Protein AF-A0A5B8LSQ2-F1 (afdb_monomer_lite)

Radius of gyration: 17.78 Å; chains: 1; bounding box: 37×31×62 Å

Organism: NCBI:txid400770

InterPro domains:
  IPR008201 Ribonuclease HepT-like [PF01934] (25-104)

Structure (mmCIF, N/CA/C/O backbone):
data_AF-A0A5B8LSQ2-F1
#
_entry.id   AF-A0A5B8LSQ2-F1
#
loop_
_atom_site.group_PDB
_atom_site.id
_atom_site.type_symbol
_atom_site.label_atom_id
_atom_site.label_alt_id
_atom_site.label_comp_id
_atom_site.label_asym_id
_atom_site.label_entity_id
_atom_site.label_seq_id
_atom_site.pdbx_PDB_ins_code
_atom_site.Cartn_x
_atom_site.Cartn_y
_atom_site.Cartn_z
_atom_site.occupancy
_atom_site.B_iso_or_equiv
_atom_site.auth_seq_id
_atom_site.auth_comp_id
_atom_site.auth_asym_id
_atom_site.auth_atom_id
_atom_site.pdbx_PDB_model_num
ATOM 1 N N . MET A 1 1 ? -6.353 11.598 -43.565 1.00 49.50 1 MET A N 1
ATOM 2 C CA . MET A 1 1 ? -5.046 12.262 -43.766 1.00 49.50 1 MET A CA 1
ATOM 3 C C . MET A 1 1 ? -5.371 13.742 -43.888 1.00 49.50 1 MET A C 1
ATOM 5 O O . MET A 1 1 ? -6.082 14.079 -44.815 1.00 49.50 1 MET A O 1
ATOM 9 N N . THR A 1 2 ? -5.119 14.621 -42.922 1.00 45.25 2 THR A N 1
ATOM 10 C CA . THR A 1 2 ? -3.911 14.825 -42.105 1.00 45.25 2 THR A CA 1
ATOM 11 C C . THR A 1 2 ? -4.295 15.637 -40.852 1.00 45.25 2 THR A C 1
ATOM 13 O O . THR A 1 2 ? -5.295 16.343 -40.883 1.00 45.25 2 THR A O 1
ATOM 16 N N . ALA A 1 3 ? -3.467 15.557 -39.803 1.00 39.50 3 ALA A N 1
ATOM 17 C CA . ALA A 1 3 ? -3.438 16.410 -38.604 1.00 39.50 3 ALA A CA 1
ATOM 18 C C . ALA A 1 3 ? -4.513 16.189 -37.516 1.00 39.50 3 ALA A C 1
ATOM 20 O O . ALA A 1 3 ? -5.573 16.799 -37.516 1.00 39.50 3 ALA A O 1
ATOM 21 N N . CYS A 1 4 ? -4.152 15.399 -36.501 1.00 30.59 4 CYS A N 1
ATOM 22 C CA . CYS A 1 4 ? -4.473 15.737 -35.110 1.00 30.59 4 CYS A CA 1
ATOM 23 C C . CYS A 1 4 ? -3.365 15.195 -34.186 1.00 30.59 4 CYS A C 1
ATOM 25 O O . CYS A 1 4 ? -3.573 14.353 -33.317 1.00 30.59 4 CYS A O 1
ATOM 27 N N . SER A 1 5 ? -2.130 15.632 -34.443 1.00 49.00 5 SER A N 1
ATOM 28 C CA . SER A 1 5 ? -1.171 15.870 -33.368 1.00 49.00 5 SER A CA 1
ATOM 29 C C . SER A 1 5 ? -1.559 17.206 -32.727 1.00 49.00 5 SER A C 1
ATOM 31 O O . SER A 1 5 ? -1.977 18.113 -33.439 1.00 49.00 5 SER A O 1
ATOM 33 N N . ILE A 1 6 ? -1.392 17.335 -31.406 1.00 44.53 6 ILE A N 1
ATOM 34 C CA . ILE A 1 6 ? -1.682 18.544 -30.604 1.00 44.53 6 ILE A CA 1
ATOM 35 C C . ILE A 1 6 ? -3.147 18.648 -30.139 1.00 44.53 6 ILE A C 1
ATOM 37 O O . ILE A 1 6 ? -3.909 19.498 -30.571 1.00 44.53 6 ILE A O 1
ATOM 41 N N . SER A 1 7 ? -3.526 17.800 -29.183 1.00 39.94 7 SER A N 1
ATOM 42 C CA . SER A 1 7 ? -4.167 18.256 -27.938 1.00 39.94 7 SER A CA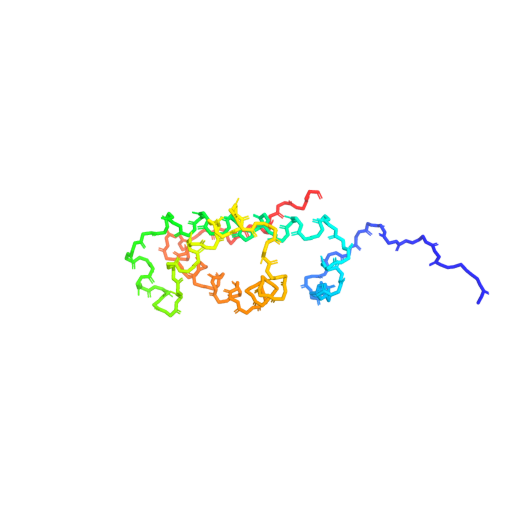 1
ATOM 43 C C . SER A 1 7 ? -4.279 17.072 -26.979 1.00 39.94 7 SER A C 1
ATOM 45 O O . SER A 1 7 ? -5.298 16.399 -26.871 1.00 39.94 7 SER A O 1
ATOM 47 N N . ARG A 1 8 ? -3.163 16.763 -26.317 1.00 42.09 8 ARG A N 1
ATOM 48 C CA . ARG A 1 8 ? -3.118 15.859 -25.158 1.00 42.09 8 ARG A CA 1
ATOM 49 C C . ARG A 1 8 ? -2.640 16.637 -23.932 1.00 42.09 8 ARG A C 1
ATOM 51 O O . ARG A 1 8 ? -1.826 16.171 -23.145 1.00 42.09 8 ARG A O 1
ATOM 58 N N . ARG A 1 9 ? -3.081 17.892 -23.840 1.00 53.38 9 ARG A N 1
ATOM 59 C CA . ARG A 1 9 ? -2.746 18.810 -22.761 1.00 53.38 9 ARG A CA 1
ATOM 60 C C . ARG A 1 9 ? -4.026 19.513 -22.353 1.00 53.38 9 ARG A C 1
ATOM 62 O O . ARG A 1 9 ? -4.627 20.190 -23.175 1.00 53.38 9 ARG A O 1
ATOM 69 N N . ILE A 1 10 ? -4.328 19.391 -21.064 1.00 44.75 10 ILE A N 1
ATOM 70 C CA . ILE A 1 10 ? -5.310 20.173 -20.312 1.00 44.75 10 ILE A CA 1
ATOM 71 C C . ILE A 1 10 ? -6.731 19.579 -20.388 1.00 44.75 10 ILE A C 1
ATOM 73 O O . ILE A 1 10 ? -7.330 19.467 -21.450 1.00 44.75 10 ILE A O 1
ATOM 77 N N . SER A 1 11 ? -7.248 19.214 -19.209 1.00 46.34 11 SER A N 1
ATOM 78 C CA . SER A 1 11 ? -8.645 18.837 -18.924 1.00 46.34 11 SER A CA 1
ATOM 79 C C . SER A 1 11 ? -9.091 17.436 -19.353 1.00 46.34 11 SER A C 1
ATOM 81 O O . SER A 1 11 ? -9.762 17.257 -20.362 1.00 46.34 11 SER A O 1
ATOM 83 N N . GLY A 1 12 ? -8.800 16.426 -18.532 1.00 35.22 12 GLY A N 1
ATOM 84 C CA . GLY A 1 12 ? -9.348 15.089 -18.771 1.00 35.22 12 GLY A CA 1
ATOM 85 C C . GLY A 1 12 ? -9.050 14.068 -17.685 1.00 35.22 12 GLY A C 1
ATOM 86 O O . GLY A 1 12 ? -8.740 12.928 -17.996 1.00 35.22 12 GLY A O 1
ATOM 87 N N . TRP A 1 13 ? -9.098 14.459 -16.410 1.00 39.75 13 TRP A N 1
ATOM 88 C CA . TRP A 1 13 ? -8.987 13.489 -15.319 1.00 39.75 13 TRP A CA 1
ATOM 89 C C . TRP A 1 13 ? -10.365 12.877 -15.057 1.00 39.75 13 TRP A C 1
ATOM 91 O O . TRP A 1 13 ? -11.077 13.290 -14.146 1.00 39.75 13 TRP A O 1
ATOM 101 N N . CYS A 1 14 ? -10.748 11.922 -15.900 1.00 36.47 14 CYS A N 1
ATOM 102 C CA . CYS A 1 14 ? -11.835 10.997 -15.617 1.00 36.47 14 CYS A CA 1
ATOM 103 C C . CYS A 1 14 ? -11.249 9.826 -14.815 1.00 36.47 14 CYS A C 1
ATOM 105 O O . CYS A 1 14 ? -10.391 9.104 -15.321 1.00 36.47 14 CYS A O 1
ATOM 107 N N . GLY A 1 15 ? -11.689 9.657 -13.565 1.00 42.59 15 GLY A N 1
ATOM 108 C CA . GLY A 1 15 ? -11.194 8.623 -12.647 1.00 42.59 15 GLY A CA 1
ATOM 109 C C . GLY A 1 15 ? -11.431 7.175 -13.099 1.00 42.59 15 GLY A C 1
ATOM 110 O O . GLY A 1 15 ? -10.926 6.267 -12.458 1.00 42.59 15 GLY A O 1
ATOM 111 N N . SER A 1 16 ? -12.148 6.944 -14.205 1.00 44.91 16 SER A N 1
ATOM 112 C CA . SER A 1 16 ? -12.370 5.612 -14.789 1.00 44.91 16 SER A CA 1
ATOM 113 C C . SER A 1 16 ? -11.430 5.269 -15.952 1.00 44.91 16 SER A C 1
ATOM 115 O O . SER A 1 16 ? -11.565 4.201 -16.539 1.00 44.91 16 SER A O 1
ATOM 117 N N . CYS A 1 17 ? -10.527 6.178 -16.337 1.00 37.12 17 CYS A N 1
ATOM 118 C CA . CYS A 1 17 ? -9.717 6.058 -17.554 1.00 37.12 17 CYS A CA 1
ATOM 119 C C . CYS A 1 17 ? -8.209 6.122 -17.299 1.00 37.12 17 CYS A C 1
ATOM 121 O O . CYS A 1 17 ? -7.467 6.405 -18.235 1.00 37.12 17 CYS A O 1
ATOM 123 N N . LEU A 1 18 ? -7.731 5.877 -16.077 1.00 43.06 18 LEU A N 1
ATOM 124 C CA . LEU A 1 18 ? -6.342 5.459 -15.912 1.00 43.06 18 LEU A CA 1
ATOM 125 C C . LEU A 1 18 ? -6.286 4.005 -16.392 1.00 43.06 18 LEU A C 1
ATOM 127 O O . LEU A 1 18 ? -6.741 3.130 -15.653 1.00 43.06 18 LEU A O 1
ATOM 131 N N . PRO A 1 19 ? -5.793 3.700 -17.614 1.00 46.84 19 PRO A N 1
ATOM 132 C CA . PRO A 1 19 ? -5.279 2.365 -17.814 1.00 46.84 19 PRO A CA 1
ATOM 133 C C . PRO A 1 19 ? -4.221 2.210 -16.730 1.00 46.84 19 PRO A C 1
ATOM 135 O O . PRO A 1 19 ? -3.305 3.027 -16.629 1.00 46.84 19 PRO A O 1
ATOM 138 N N . VAL A 1 20 ? -4.396 1.211 -15.872 1.00 54.12 20 VAL A N 1
ATOM 139 C CA . VAL A 1 20 ? -3.291 0.698 -15.074 1.00 54.12 20 VAL A CA 1
ATOM 140 C C . VAL A 1 20 ? -2.183 0.480 -16.101 1.00 54.12 20 VAL A C 1
ATOM 142 O O . VAL A 1 20 ? -2.385 -0.316 -17.023 1.00 54.12 20 VAL A O 1
ATOM 145 N N . ALA A 1 21 ? -1.132 1.308 -16.069 1.00 58.84 21 ALA A N 1
ATOM 146 C CA . ALA A 1 21 ? -0.112 1.294 -17.113 1.00 58.84 21 ALA A CA 1
ATOM 147 C C . ALA A 1 21 ? 0.329 -0.164 -17.284 1.00 58.84 21 ALA A C 1
ATOM 149 O O . ALA A 1 21 ? 0.559 -0.828 -16.273 1.00 58.84 21 ALA A O 1
ATOM 150 N N . PRO A 1 22 ? 0.339 -0.737 -18.499 1.00 65.25 22 PRO A N 1
ATOM 151 C CA . PRO A 1 22 ? 0.743 -2.127 -18.646 1.00 65.25 22 PRO A CA 1
ATOM 152 C C . PRO A 1 22 ? 2.140 -2.277 -18.040 1.00 65.25 22 PRO A C 1
ATOM 154 O O . PRO A 1 22 ? 2.958 -1.371 -18.169 1.00 65.25 22 PRO A O 1
ATOM 157 N N . ILE A 1 23 ? 2.430 -3.408 -17.395 1.00 68.94 23 ILE A N 1
ATOM 158 C CA . ILE A 1 23 ? 3.731 -3.650 -16.743 1.00 68.94 23 ILE A CA 1
ATOM 159 C C . ILE A 1 23 ? 4.929 -3.301 -17.650 1.00 68.94 23 ILE A C 1
ATOM 161 O O . ILE A 1 23 ? 5.943 -2.804 -17.172 1.00 68.94 23 ILE A O 1
ATOM 165 N N . ALA A 1 24 ? 4.764 -3.462 -18.968 1.00 61.75 24 ALA A N 1
ATOM 166 C CA . ALA A 1 24 ? 5.731 -3.081 -19.993 1.00 61.75 24 ALA A CA 1
ATOM 167 C C . ALA A 1 24 ? 6.099 -1.581 -19.999 1.00 61.75 24 ALA A C 1
ATOM 169 O O . ALA A 1 24 ? 7.229 -1.237 -20.310 1.00 61.75 24 ALA A O 1
ATOM 170 N N . GLU A 1 25 ? 5.186 -0.670 -19.662 1.00 62.62 25 GLU A N 1
ATOM 171 C CA . GLU A 1 25 ? 5.485 0.768 -19.572 1.00 62.62 25 GLU A CA 1
ATOM 172 C C . GLU A 1 25 ? 6.297 1.090 -18.306 1.00 62.62 25 GLU A C 1
ATOM 174 O O . GLU A 1 25 ? 7.229 1.890 -18.355 1.00 62.62 25 GLU A O 1
ATOM 179 N N . VAL A 1 26 ? 6.022 0.389 -17.200 1.00 65.31 26 VAL A N 1
ATOM 180 C CA . VAL A 1 26 ? 6.804 0.487 -15.953 1.00 65.31 26 VAL A CA 1
ATOM 181 C C . VAL A 1 26 ? 8.212 -0.094 -16.128 1.00 65.31 26 VAL A C 1
ATOM 183 O O . VAL A 1 26 ? 9.165 0.382 -15.519 1.00 65.31 26 VAL A O 1
ATOM 186 N N . GLU A 1 27 ? 8.355 -1.122 -16.962 1.00 69.19 27 GLU A N 1
ATOM 187 C CA . GLU A 1 27 ? 9.637 -1.769 -17.249 1.00 69.19 27 GLU A CA 1
ATOM 188 C C . GLU A 1 27 ? 10.568 -0.886 -18.088 1.00 69.19 27 GLU A C 1
ATOM 190 O O . GLU A 1 27 ? 11.782 -0.889 -17.882 1.00 69.19 27 GLU A O 1
ATOM 195 N N . VAL A 1 28 ? 10.002 -0.117 -19.021 1.00 70.25 28 VAL A N 1
ATOM 196 C CA . VAL A 1 28 ? 10.769 0.659 -20.004 1.00 70.25 28 VAL A CA 1
ATOM 197 C C . VAL A 1 28 ? 11.055 2.086 -19.521 1.00 70.25 28 VAL A C 1
ATOM 199 O O . VAL A 1 28 ? 12.074 2.658 -19.913 1.00 70.25 28 VAL A O 1
ATOM 202 N N . ASP A 1 29 ? 10.208 2.662 -18.658 1.00 81.94 29 ASP A N 1
ATOM 203 C CA . ASP A 1 29 ? 10.402 4.013 -18.124 1.00 81.94 29 ASP A CA 1
ATOM 204 C C . ASP A 1 29 ? 10.978 4.000 -16.687 1.00 81.94 29 ASP A C 1
ATOM 206 O O . ASP A 1 29 ? 10.268 3.685 -15.721 1.00 81.94 29 ASP A O 1
ATOM 210 N N . PRO A 1 30 ? 12.252 4.405 -16.494 1.00 82.00 30 PRO A N 1
ATOM 211 C CA . PRO A 1 30 ? 12.882 4.430 -15.176 1.00 82.00 30 PRO A CA 1
ATOM 212 C C . PRO A 1 30 ? 12.217 5.412 -14.198 1.00 82.00 30 PRO A C 1
ATOM 214 O O . PRO A 1 30 ? 12.322 5.220 -12.987 1.00 82.00 30 PRO A O 1
ATOM 217 N N . ILE A 1 31 ? 11.524 6.447 -14.687 1.00 84.94 31 ILE A N 1
ATOM 218 C CA . ILE A 1 31 ? 10.797 7.403 -13.843 1.00 84.94 31 ILE A CA 1
ATOM 219 C C . ILE A 1 31 ? 9.543 6.741 -13.273 1.00 84.94 31 ILE A C 1
ATOM 221 O O . ILE A 1 31 ? 9.274 6.876 -12.079 1.00 84.94 31 ILE A O 1
ATOM 225 N N . ILE A 1 32 ? 8.798 5.999 -14.098 1.00 84.62 32 ILE A N 1
ATOM 226 C CA . ILE A 1 32 ? 7.583 5.298 -13.659 1.00 84.62 32 ILE A CA 1
ATOM 227 C C . ILE A 1 32 ? 7.945 4.218 -12.638 1.00 84.62 32 ILE A C 1
ATOM 229 O O . ILE A 1 32 ? 7.302 4.124 -11.589 1.00 84.62 32 ILE A O 1
ATOM 233 N N . ARG A 1 33 ? 9.021 3.462 -12.885 1.00 85.00 33 ARG A N 1
ATOM 234 C CA . ARG A 1 33 ? 9.539 2.491 -11.916 1.00 85.00 33 ARG A CA 1
ATOM 235 C C . ARG A 1 33 ? 9.931 3.147 -10.592 1.00 85.00 33 ARG A C 1
ATOM 237 O O . ARG A 1 33 ? 9.475 2.702 -9.542 1.00 85.00 33 ARG A O 1
ATOM 244 N N . ALA A 1 34 ? 10.732 4.212 -10.629 1.00 85.56 34 ALA A N 1
ATOM 245 C CA . ALA A 1 34 ? 11.160 4.910 -9.417 1.00 85.56 34 ALA A CA 1
ATOM 246 C C . ALA A 1 34 ? 9.971 5.495 -8.634 1.00 85.56 34 ALA A C 1
ATOM 248 O O . ALA A 1 34 ? 9.963 5.461 -7.404 1.00 85.56 34 ALA A O 1
ATOM 249 N N . ALA A 1 35 ? 8.946 5.999 -9.328 1.00 88.25 35 ALA A N 1
ATOM 250 C CA . ALA A 1 35 ? 7.721 6.485 -8.701 1.00 88.25 35 ALA A CA 1
ATOM 251 C C . ALA A 1 35 ? 6.938 5.356 -8.009 1.00 88.25 35 ALA A C 1
ATOM 253 O O . ALA A 1 35 ? 6.500 5.537 -6.872 1.00 88.25 35 ALA A O 1
ATOM 254 N N . LEU A 1 36 ? 6.805 4.191 -8.655 1.00 87.75 36 LEU A N 1
ATOM 255 C CA . LEU A 1 36 ? 6.162 3.010 -8.073 1.00 87.75 36 LEU A CA 1
ATOM 256 C C . LEU A 1 36 ? 6.904 2.526 -6.820 1.00 87.75 36 LEU A C 1
ATOM 258 O O . LEU A 1 36 ? 6.291 2.347 -5.768 1.00 87.75 36 LEU A O 1
ATOM 262 N N . GLU A 1 37 ? 8.223 2.350 -6.915 1.00 88.62 37 GLU A N 1
ATOM 263 C CA . GLU A 1 37 ? 9.063 1.929 -5.788 1.00 88.62 37 GLU A CA 1
ATOM 264 C C . GLU A 1 37 ? 8.956 2.926 -4.626 1.00 88.62 37 GLU A C 1
ATOM 266 O O . GLU A 1 37 ? 8.734 2.532 -3.480 1.00 88.62 37 GLU A O 1
ATOM 271 N N . ARG A 1 38 ? 9.015 4.233 -4.915 1.00 90.00 38 ARG A N 1
ATOM 272 C CA . ARG A 1 38 ? 8.882 5.269 -3.887 1.00 90.00 38 ARG A CA 1
ATOM 273 C C . ARG A 1 38 ? 7.507 5.262 -3.225 1.00 90.00 38 ARG A C 1
ATOM 275 O O . ARG A 1 38 ? 7.415 5.454 -2.014 1.00 90.00 38 ARG A O 1
ATOM 282 N N . TYR A 1 39 ? 6.447 5.052 -4.000 1.00 90.75 39 TYR A N 1
ATOM 283 C CA . TYR A 1 39 ? 5.091 4.968 -3.472 1.00 90.75 39 TYR A CA 1
ATOM 284 C C . TYR A 1 39 ? 4.939 3.782 -2.509 1.00 90.75 39 TYR A C 1
ATOM 286 O O . TYR A 1 39 ? 4.470 3.959 -1.385 1.00 90.75 39 TYR A O 1
ATOM 294 N N . LEU A 1 40 ? 5.411 2.597 -2.906 1.00 91.12 40 LEU A N 1
ATOM 295 C CA . LEU A 1 40 ? 5.377 1.401 -2.061 1.00 91.12 40 LEU A CA 1
ATOM 296 C C . LEU A 1 40 ? 6.216 1.564 -0.782 1.00 91.12 40 LEU A C 1
ATOM 298 O O . LEU A 1 40 ? 5.806 1.104 0.283 1.00 91.12 40 LEU A O 1
ATOM 302 N N . GLU A 1 41 ? 7.354 2.263 -0.850 1.00 91.38 41 GLU A N 1
ATOM 303 C CA . GLU A 1 41 ? 8.160 2.579 0.336 1.00 91.38 41 GLU A CA 1
ATOM 304 C C . GLU A 1 41 ? 7.396 3.475 1.326 1.00 91.38 41 GLU A C 1
ATOM 306 O O . GLU A 1 41 ? 7.419 3.221 2.529 1.00 91.38 41 GLU A O 1
ATOM 311 N N . ILE A 1 42 ? 6.686 4.496 0.833 1.00 91.38 42 ILE A N 1
ATOM 312 C CA . ILE A 1 42 ? 5.884 5.394 1.677 1.00 91.38 42 ILE A CA 1
ATOM 313 C C . ILE A 1 42 ? 4.759 4.624 2.375 1.00 91.38 42 ILE A C 1
ATOM 315 O O . ILE A 1 42 ? 4.567 4.795 3.578 1.00 91.38 42 ILE A O 1
ATOM 319 N N . VAL A 1 43 ? 4.042 3.762 1.646 1.00 91.50 43 VAL A N 1
ATOM 320 C CA . VAL A 1 43 ? 2.972 2.923 2.215 1.00 91.50 43 VAL A CA 1
ATOM 321 C C . VAL A 1 43 ? 3.528 1.990 3.294 1.00 91.50 43 VAL A C 1
ATOM 323 O O . VAL A 1 43 ? 2.950 1.881 4.374 1.00 91.50 43 VAL A O 1
ATOM 326 N N . SER A 1 44 ? 4.679 1.367 3.029 1.00 92.69 44 SER A N 1
ATOM 327 C CA . SER A 1 44 ? 5.365 0.486 3.977 1.00 92.69 44 SER A CA 1
ATOM 328 C C . SER A 1 44 ? 5.792 1.202 5.262 1.00 92.69 44 SER A C 1
ATOM 330 O O . SER A 1 44 ? 5.642 0.667 6.359 1.00 92.69 44 SER A O 1
ATOM 332 N N . GLU A 1 45 ? 6.309 2.426 5.155 1.00 93.62 45 GLU A N 1
ATOM 333 C CA . GLU A 1 45 ? 6.688 3.207 6.333 1.00 93.62 45 GLU A CA 1
ATOM 334 C C . GLU A 1 45 ? 5.447 3.656 7.116 1.00 93.62 45 GLU A C 1
ATOM 336 O O . GLU A 1 45 ? 5.405 3.526 8.337 1.00 93.62 45 GLU A O 1
ATOM 341 N N . ALA A 1 46 ? 4.401 4.113 6.420 1.00 92.44 46 ALA A N 1
ATOM 342 C CA . ALA A 1 46 ? 3.147 4.527 7.043 1.00 92.44 46 ALA A CA 1
ATOM 343 C C . ALA A 1 46 ? 2.484 3.386 7.832 1.00 92.44 46 ALA A C 1
ATOM 345 O O . ALA A 1 46 ? 1.976 3.614 8.932 1.00 92.44 46 ALA A O 1
ATOM 346 N N . SER A 1 47 ? 2.540 2.147 7.327 1.00 92.62 47 SER A N 1
ATOM 347 C CA . SER A 1 47 ? 1.916 0.999 7.994 1.00 92.62 47 SER A CA 1
ATOM 348 C C . SER A 1 47 ? 2.520 0.689 9.368 1.00 92.62 47 SER A C 1
ATOM 350 O O . SER A 1 47 ? 1.847 0.097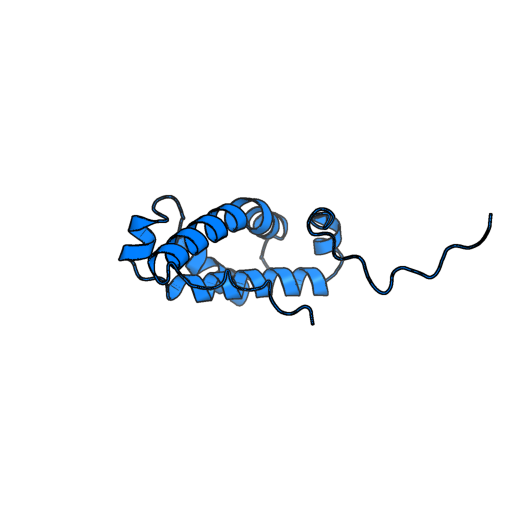 10.207 1.00 92.62 47 SER A O 1
ATOM 352 N N . ARG A 1 48 ? 3.768 1.099 9.636 1.00 91.81 48 ARG A N 1
ATOM 353 C CA . ARG A 1 48 ? 4.436 0.891 10.936 1.00 91.81 48 ARG A CA 1
ATOM 354 C C . ARG A 1 48 ? 3.841 1.722 12.065 1.00 91.81 48 ARG A C 1
ATOM 356 O O . ARG A 1 48 ? 4.026 1.379 13.229 1.00 91.81 48 ARG A O 1
ATOM 363 N N . TYR A 1 49 ? 3.148 2.803 11.727 1.00 91.75 49 TYR A N 1
ATOM 364 C CA . TYR A 1 49 ? 2.539 3.705 12.699 1.00 91.75 49 TYR A CA 1
ATOM 365 C C . TYR A 1 49 ? 1.095 3.330 13.042 1.00 91.75 49 TYR A C 1
ATOM 367 O O . TYR A 1 49 ? 0.497 3.964 13.909 1.00 91.75 49 TYR A O 1
ATOM 375 N N . ILE A 1 50 ? 0.527 2.311 12.390 1.00 89.75 50 ILE A N 1
ATOM 376 C CA . ILE A 1 50 ? -0.827 1.841 12.688 1.00 89.75 50 ILE A CA 1
ATOM 377 C C . ILE A 1 50 ? -0.789 1.049 14.006 1.00 89.75 50 ILE A C 1
ATOM 379 O O . ILE A 1 50 ? -0.035 0.075 14.087 1.00 89.75 50 ILE A O 1
ATOM 383 N N . PRO A 1 51 ? -1.590 1.412 15.028 1.00 90.56 51 PRO A N 1
ATOM 384 C CA . PRO A 1 51 ? -1.621 0.689 16.298 1.00 90.56 51 PRO A CA 1
ATOM 385 C C . PRO A 1 51 ? -2.004 -0.794 16.126 1.00 90.56 51 PRO A C 1
ATOM 387 O O . PRO A 1 51 ? -2.878 -1.093 15.304 1.00 90.56 51 PRO A O 1
ATOM 390 N N . PRO A 1 52 ? -1.411 -1.731 16.892 1.00 89.88 52 PRO A N 1
ATOM 391 C CA . PRO A 1 52 ? -1.718 -3.163 16.796 1.00 89.88 52 PRO A CA 1
ATOM 392 C C . PRO A 1 52 ? -3.208 -3.493 16.954 1.00 89.88 52 PRO A C 1
ATOM 394 O O . PRO A 1 52 ? -3.719 -4.394 16.292 1.00 89.88 52 PRO A O 1
ATOM 397 N N . GLU A 1 53 ? -3.919 -2.741 17.791 1.00 90.62 53 GLU A N 1
ATOM 398 C CA . GLU A 1 53 ? -5.350 -2.913 18.042 1.00 90.62 53 GLU A CA 1
ATOM 399 C C . GLU A 1 53 ? -6.169 -2.630 16.776 1.00 90.62 53 GLU A C 1
ATOM 401 O O . GLU A 1 53 ? -7.094 -3.373 16.446 1.00 90.62 53 GLU A O 1
ATOM 406 N N . MET A 1 54 ? -5.783 -1.599 16.018 1.00 91.31 54 MET A N 1
ATOM 407 C CA . MET A 1 54 ? -6.409 -1.255 14.740 1.00 91.31 54 MET A CA 1
ATOM 408 C C . MET A 1 54 ? -6.078 -2.317 13.688 1.00 91.31 54 MET A C 1
ATOM 410 O O . MET A 1 54 ? -6.967 -2.795 12.985 1.00 91.31 54 MET A O 1
ATOM 414 N N . GLN A 1 55 ? -4.815 -2.748 13.612 1.00 91.38 55 GLN A N 1
ATOM 415 C CA . GLN A 1 55 ? -4.398 -3.814 12.692 1.00 91.38 55 GLN A CA 1
ATOM 416 C C . GLN A 1 55 ? -5.229 -5.088 12.900 1.00 91.38 55 GLN A C 1
ATOM 418 O O . GLN A 1 55 ? -5.701 -5.681 11.932 1.00 91.38 55 GLN A O 1
ATOM 423 N N . GLN A 1 56 ? -5.452 -5.472 14.159 1.00 91.69 56 GLN A N 1
ATOM 424 C CA . GLN A 1 56 ? -6.211 -6.667 14.516 1.00 91.69 56 GLN A CA 1
ATOM 425 C C . GLN A 1 56 ? -7.722 -6.512 14.295 1.00 91.69 56 GLN A C 1
ATOM 427 O O . GLN A 1 56 ? -8.375 -7.483 13.922 1.00 91.69 56 GLN A O 1
ATOM 432 N N . THR A 1 57 ? -8.268 -5.312 14.501 1.00 91.94 57 THR A N 1
ATOM 433 C CA . THR A 1 57 ? -9.711 -5.049 14.376 1.00 91.94 57 THR A CA 1
ATOM 434 C C . THR A 1 57 ? -10.164 -4.946 12.919 1.00 91.94 57 THR A C 1
ATOM 436 O O . THR A 1 57 ? -11.177 -5.536 12.555 1.00 91.94 57 THR A O 1
ATOM 439 N N . TYR A 1 58 ? -9.422 -4.221 12.075 1.00 90.81 58 TYR A N 1
ATOM 440 C CA . TYR A 1 58 ? -9.860 -3.904 10.705 1.00 90.81 58 TYR A CA 1
ATOM 441 C C . TYR A 1 58 ? -9.146 -4.718 9.626 1.00 90.81 58 TYR A C 1
ATOM 443 O O . TYR A 1 58 ? -9.659 -4.842 8.519 1.00 90.81 58 TYR A O 1
ATOM 451 N N . GLY A 1 59 ? -7.952 -5.238 9.911 1.00 87.25 59 GLY A N 1
ATOM 452 C CA . GLY A 1 59 ? -7.071 -5.826 8.904 1.00 87.25 59 GLY A CA 1
ATOM 453 C C . GLY A 1 59 ? -6.469 -7.153 9.335 1.00 87.25 59 GLY A C 1
ATOM 454 O O . GLY A 1 59 ? -5.278 -7.351 9.117 1.00 87.25 59 GLY A O 1
ATOM 455 N N . SER A 1 60 ? -7.247 -8.053 9.946 1.00 89.19 60 SER A N 1
ATOM 456 C CA . SER A 1 60 ? -6.745 -9.368 10.386 1.00 89.19 60 SER A CA 1
ATOM 457 C C . SER A 1 60 ? -6.135 -10.192 9.248 1.00 89.19 60 SER A C 1
ATOM 459 O O . SER A 1 60 ? -5.203 -10.960 9.475 1.00 89.19 60 SER A O 1
ATOM 461 N N . ASP A 1 61 ? -6.643 -9.999 8.030 1.00 89.19 61 ASP A N 1
ATOM 462 C CA . ASP A 1 61 ? -6.206 -10.715 6.829 1.00 89.19 61 ASP A CA 1
ATOM 463 C C . ASP A 1 61 ? -5.059 -9.997 6.096 1.00 89.19 61 ASP A C 1
ATOM 465 O O . ASP A 1 61 ? -4.459 -10.551 5.174 1.00 89.19 61 ASP A O 1
ATOM 469 N N . VAL A 1 62 ? -4.722 -8.768 6.508 1.00 90.69 62 VAL A N 1
ATOM 470 C CA . VAL A 1 62 ? -3.613 -8.004 5.934 1.00 90.69 62 VAL A CA 1
ATOM 471 C C . VAL A 1 62 ? -2.299 -8.501 6.546 1.00 90.69 62 VAL A C 1
ATOM 473 O O . VAL A 1 62 ? -2.138 -8.490 7.770 1.00 90.69 62 VAL A O 1
ATOM 476 N N . PRO A 1 63 ? -1.298 -8.889 5.734 1.00 92.19 63 PRO A N 1
ATOM 477 C CA . PRO A 1 63 ? -0.001 -9.318 6.239 1.00 92.19 63 PRO A CA 1
ATOM 478 C C . PRO A 1 63 ? 0.849 -8.104 6.659 1.00 92.19 63 PRO A C 1
ATOM 480 O O . PRO A 1 63 ? 1.862 -7.797 6.035 1.00 92.19 63 PRO A O 1
ATOM 483 N N . TRP A 1 64 ? 0.463 -7.409 7.735 1.00 92.56 64 TRP A N 1
ATOM 484 C CA . TRP A 1 64 ? 1.059 -6.139 8.186 1.00 92.56 64 TRP A CA 1
ATOM 485 C C . TRP A 1 64 ? 2.578 -6.158 8.303 1.00 92.56 64 TRP A C 1
ATOM 487 O O . TRP A 1 64 ? 3.249 -5.194 7.939 1.00 92.56 64 TRP A O 1
ATOM 497 N N . ARG A 1 65 ? 3.136 -7.280 8.765 1.00 91.31 65 ARG A N 1
ATOM 498 C CA . ARG A 1 65 ? 4.585 -7.456 8.835 1.00 91.31 65 ARG A CA 1
ATOM 499 C C . ARG A 1 65 ? 5.231 -7.412 7.449 1.00 91.31 65 ARG A C 1
ATOM 501 O O . ARG A 1 65 ? 6.221 -6.717 7.275 1.00 91.31 65 ARG A O 1
ATOM 508 N N . ALA A 1 66 ? 4.650 -8.095 6.464 1.00 90.50 66 ALA A N 1
ATOM 509 C CA . ALA A 1 66 ? 5.148 -8.069 5.091 1.00 90.50 66 ALA A CA 1
ATOM 510 C C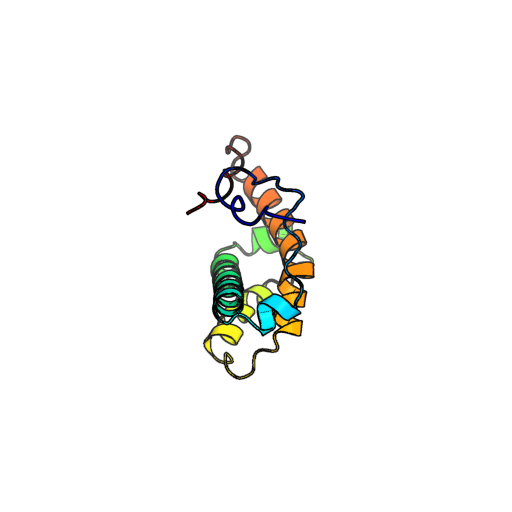 . ALA A 1 66 ? 5.013 -6.669 4.471 1.00 90.50 66 ALA A C 1
ATOM 512 O O . ALA A 1 66 ? 5.935 -6.213 3.797 1.00 90.50 66 ALA A O 1
ATOM 513 N N . VAL A 1 67 ? 3.913 -5.961 4.758 1.00 91.38 67 VAL A N 1
ATOM 514 C CA . VAL A 1 67 ? 3.723 -4.564 4.330 1.00 91.38 67 VAL A CA 1
ATOM 515 C C . VAL A 1 67 ? 4.813 -3.666 4.923 1.00 91.38 67 VAL A C 1
ATOM 517 O O . VAL A 1 67 ? 5.452 -2.920 4.187 1.00 91.38 67 VAL A O 1
ATOM 520 N N . ALA A 1 68 ? 5.104 -3.779 6.221 1.00 91.06 68 ALA A N 1
ATOM 521 C CA . ALA A 1 68 ? 6.147 -3.000 6.896 1.00 91.06 68 ALA A CA 1
ATOM 522 C C . ALA A 1 68 ? 7.583 -3.380 6.474 1.00 91.06 68 ALA A C 1
ATOM 524 O O . ALA A 1 68 ? 8.492 -2.547 6.545 1.00 91.06 68 ALA A O 1
ATOM 525 N N . ASP A 1 69 ? 7.805 -4.626 6.052 1.00 90.31 69 ASP A N 1
ATOM 526 C CA . ASP A 1 69 ? 9.110 -5.118 5.600 1.00 90.31 69 ASP A CA 1
ATOM 527 C C . ASP A 1 69 ? 9.397 -4.754 4.128 1.00 90.31 69 ASP A C 1
ATOM 529 O O . ASP A 1 69 ? 10.565 -4.661 3.739 1.00 90.31 69 ASP A O 1
ATOM 533 N N . LEU A 1 70 ? 8.367 -4.464 3.319 1.00 90.06 70 LEU A N 1
ATOM 534 C CA . LEU A 1 70 ? 8.501 -4.102 1.900 1.00 90.06 70 LEU A CA 1
ATOM 535 C C . LEU A 1 70 ? 9.456 -2.920 1.667 1.00 90.06 70 LEU A C 1
ATOM 537 O O . LEU A 1 70 ? 10.312 -2.980 0.788 1.00 90.06 70 LEU A O 1
ATOM 541 N N . GLY A 1 71 ? 9.371 -1.864 2.477 1.00 85.12 71 GLY A N 1
ATOM 542 C CA . GLY A 1 71 ? 10.239 -0.690 2.369 1.00 85.12 71 GLY A CA 1
ATOM 543 C C . GLY A 1 71 ? 11.711 -1.012 2.635 1.00 85.12 71 GLY A C 1
ATOM 544 O O . GLY A 1 71 ? 12.595 -0.442 1.997 1.00 85.12 71 GLY A O 1
ATOM 545 N N . ASN A 1 72 ? 11.997 -1.981 3.512 1.00 85.44 72 ASN A N 1
ATOM 546 C CA . ASN A 1 72 ? 13.368 -2.442 3.753 1.00 85.44 72 ASN A CA 1
ATOM 547 C C . ASN A 1 72 ? 13.916 -3.189 2.531 1.00 85.44 72 ASN A C 1
ATOM 549 O O . ASN A 1 72 ? 15.075 -2.997 2.160 1.00 85.44 72 ASN A O 1
ATOM 553 N N . ILE A 1 73 ? 13.073 -4.000 1.883 1.00 84.38 73 ILE A N 1
ATOM 554 C CA . ILE A 1 73 ? 13.419 -4.702 0.642 1.00 84.38 73 ILE A CA 1
ATOM 555 C C . ILE A 1 73 ? 13.719 -3.681 -0.458 1.00 84.38 73 ILE A C 1
ATOM 557 O O . ILE A 1 73 ? 14.777 -3.751 -1.074 1.00 84.38 73 ILE A O 1
ATOM 561 N N . LEU A 1 74 ? 12.856 -2.683 -0.653 1.00 84.25 74 LEU A N 1
ATOM 562 C CA . LEU A 1 74 ? 13.052 -1.645 -1.671 1.00 84.25 74 LEU A CA 1
ATOM 563 C C . LEU A 1 74 ? 14.339 -0.837 -1.447 1.00 84.25 74 LEU A C 1
ATOM 565 O O . LEU A 1 74 ? 15.075 -0.561 -2.393 1.00 84.25 74 LEU A O 1
ATOM 569 N N . ARG A 1 75 ? 14.666 -0.517 -0.190 1.00 76.75 75 ARG A N 1
ATOM 570 C CA . ARG A 1 75 ? 15.849 0.282 0.166 1.00 76.75 75 ARG A CA 1
ATOM 571 C C . ARG A 1 75 ? 17.172 -0.477 0.048 1.00 76.75 75 ARG A C 1
ATOM 573 O O . ARG A 1 75 ? 18.216 0.143 -0.156 1.00 76.75 75 ARG A O 1
ATOM 580 N N . HIS A 1 76 ? 17.168 -1.798 0.227 1.00 77.62 76 HIS A N 1
ATOM 581 C CA . HIS A 1 76 ? 18.399 -2.600 0.299 1.00 77.62 76 HIS A CA 1
ATOM 582 C C . HIS A 1 76 ? 18.587 -3.567 -0.869 1.00 77.62 76 HIS A C 1
ATOM 584 O O . HIS A 1 76 ? 19.714 -3.979 -1.133 1.00 77.62 76 HIS A O 1
ATOM 590 N N . ALA A 1 77 ? 17.521 -3.890 -1.597 1.00 69.31 77 ALA A N 1
ATOM 591 C CA . ALA A 1 77 ? 17.536 -4.839 -2.701 1.00 69.31 77 ALA A CA 1
ATOM 592 C C . ALA A 1 77 ? 17.200 -4.195 -4.053 1.00 69.31 77 ALA A C 1
ATOM 594 O O . ALA A 1 77 ? 16.822 -4.919 -4.962 1.00 69.31 77 ALA A O 1
ATOM 595 N N . TYR A 1 78 ? 17.381 -2.877 -4.223 1.00 58.69 78 TYR A N 1
ATOM 596 C CA . TYR A 1 78 ? 17.016 -2.143 -5.449 1.00 58.69 78 TYR A CA 1
ATOM 597 C C . TYR A 1 78 ? 17.567 -2.748 -6.759 1.00 58.69 78 TYR A C 1
ATOM 599 O O . TYR A 1 78 ? 16.936 -2.637 -7.806 1.00 58.69 78 TYR A O 1
ATOM 607 N N . HIS A 1 79 ? 18.710 -3.442 -6.705 1.00 60.53 79 HIS A N 1
ATOM 608 C CA . HIS A 1 79 ? 19.294 -4.166 -7.850 1.00 60.53 79 HIS A CA 1
ATOM 609 C C . HIS A 1 79 ? 18.630 -5.512 -8.170 1.00 6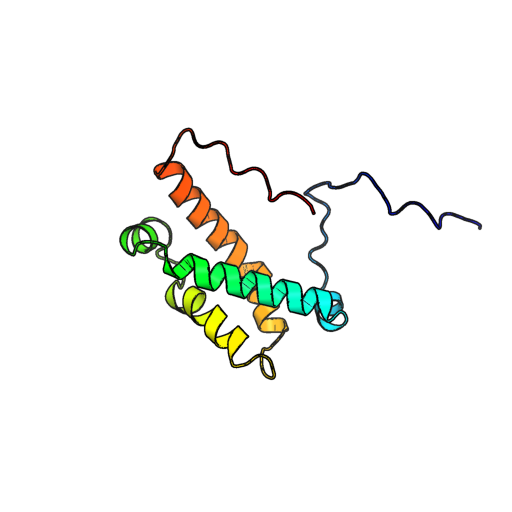0.53 79 HIS A C 1
ATOM 611 O O . HIS A 1 79 ? 18.839 -6.061 -9.246 1.00 60.53 79 HIS A O 1
ATOM 617 N N . MET A 1 80 ? 17.881 -6.068 -7.224 1.00 61.66 80 MET A N 1
ATOM 618 C CA . MET A 1 80 ? 17.321 -7.422 -7.245 1.00 61.66 80 MET A CA 1
ATOM 619 C C . MET A 1 80 ? 15.791 -7.425 -7.159 1.00 61.66 80 MET A C 1
ATOM 621 O O . MET A 1 80 ? 15.189 -8.499 -7.169 1.00 61.66 80 MET A O 1
ATOM 625 N N . THR A 1 81 ? 15.144 -6.262 -7.035 1.00 69.69 81 THR A N 1
ATOM 626 C CA . THR A 1 81 ? 13.689 -6.201 -6.928 1.00 69.69 81 THR A CA 1
ATOM 627 C C . THR A 1 81 ? 13.037 -6.591 -8.249 1.00 69.69 81 THR A C 1
ATOM 629 O O . THR A 1 81 ? 13.202 -5.916 -9.269 1.00 69.69 81 THR A O 1
ATOM 632 N N . ASP A 1 82 ? 12.285 -7.689 -8.203 1.00 81.19 82 ASP A N 1
ATOM 633 C CA . ASP A 1 82 ? 11.504 -8.220 -9.314 1.00 81.19 82 ASP A CA 1
ATOM 634 C C . ASP A 1 82 ? 10.299 -7.310 -9.586 1.00 81.19 82 ASP A C 1
ATOM 636 O O . ASP A 1 82 ? 9.354 -7.242 -8.794 1.00 81.19 82 ASP A O 1
ATOM 640 N N . LEU A 1 83 ? 10.347 -6.567 -10.694 1.00 82.62 83 LEU A N 1
ATOM 641 C CA . LEU A 1 83 ? 9.294 -5.627 -11.075 1.00 82.62 83 LEU A CA 1
ATOM 642 C C . LEU A 1 83 ? 7.910 -6.304 -11.187 1.00 82.62 83 LEU A C 1
ATOM 644 O O . LEU A 1 83 ? 6.959 -5.759 -10.629 1.00 82.62 83 LEU A O 1
ATOM 648 N N . PRO A 1 84 ? 7.767 -7.489 -11.813 1.00 83.56 84 PRO A N 1
ATOM 649 C CA . PRO A 1 84 ? 6.561 -8.315 -11.725 1.00 83.56 84 PRO A CA 1
ATOM 650 C C . PRO A 1 84 ? 5.997 -8.504 -10.315 1.00 83.56 84 PRO A C 1
ATOM 652 O O . PRO A 1 84 ? 4.784 -8.397 -10.123 1.00 83.56 84 PRO A O 1
ATOM 655 N N . ALA A 1 85 ? 6.847 -8.747 -9.316 1.00 84.31 85 ALA A N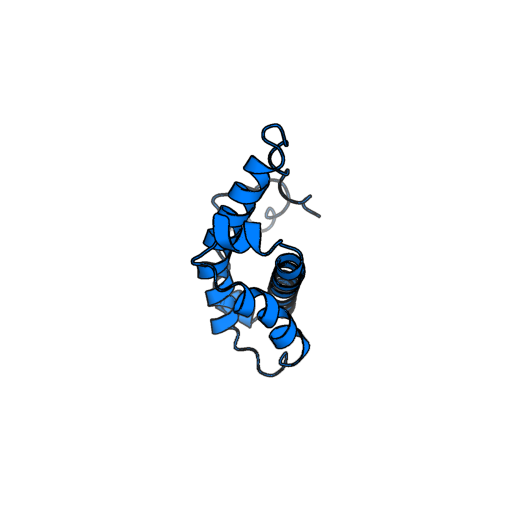 1
ATOM 656 C CA . ALA A 1 85 ? 6.400 -8.897 -7.937 1.00 84.31 85 ALA A CA 1
ATOM 657 C C . ALA A 1 85 ? 5.877 -7.574 -7.356 1.00 84.31 85 ALA A C 1
ATOM 659 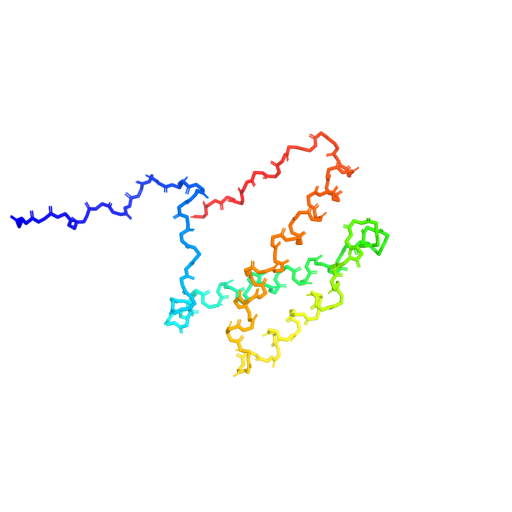O O . ALA A 1 85 ? 4.806 -7.565 -6.748 1.00 84.31 85 ALA A O 1
ATOM 660 N N . LEU A 1 86 ? 6.582 -6.459 -7.582 1.00 85.75 86 LEU A N 1
ATOM 661 C CA . LEU A 1 86 ? 6.131 -5.127 -7.152 1.00 85.75 86 LEU A CA 1
ATOM 662 C C . LEU A 1 86 ? 4.821 -4.720 -7.828 1.00 85.75 86 LEU A C 1
ATOM 664 O O . LEU A 1 86 ? 3.924 -4.174 -7.189 1.00 85.75 86 LEU A O 1
ATOM 668 N N . TRP A 1 87 ? 4.695 -5.029 -9.114 1.00 86.12 87 TRP A N 1
ATOM 669 C CA . TRP A 1 87 ? 3.493 -4.772 -9.889 1.00 86.12 87 TRP A CA 1
ATOM 670 C C . TRP A 1 87 ? 2.295 -5.569 -9.372 1.00 86.12 87 TRP A C 1
ATOM 672 O O . TRP A 1 87 ? 1.194 -5.036 -9.251 1.00 86.12 87 TRP A O 1
ATOM 682 N N . ARG A 1 88 ? 2.514 -6.834 -9.001 1.00 86.88 88 ARG A N 1
ATOM 683 C CA . ARG A 1 88 ? 1.483 -7.667 -8.381 1.00 86.88 88 ARG A CA 1
ATOM 684 C C . ARG A 1 88 ? 1.014 -7.083 -7.050 1.00 86.88 88 ARG A C 1
ATOM 686 O O . ARG A 1 88 ? -0.190 -7.001 -6.843 1.00 86.88 88 ARG A O 1
ATOM 693 N N . ILE A 1 89 ? 1.938 -6.638 -6.195 1.00 87.06 89 ILE A N 1
ATOM 694 C CA . ILE A 1 89 ? 1.599 -5.969 -4.927 1.00 87.06 89 ILE A CA 1
ATOM 695 C C . ILE A 1 89 ? 0.752 -4.724 -5.200 1.00 87.06 89 ILE A C 1
ATOM 697 O O . ILE A 1 89 ? -0.298 -4.541 -4.590 1.00 87.06 89 ILE A O 1
ATOM 701 N N . TYR A 1 90 ? 1.172 -3.902 -6.163 1.00 86.06 90 TYR A N 1
ATOM 702 C CA . TYR A 1 90 ? 0.434 -2.705 -6.549 1.00 86.06 90 TYR A CA 1
ATOM 703 C C . TYR A 1 90 ? -1.003 -3.016 -6.993 1.00 86.06 90 TYR A C 1
ATOM 705 O O . TYR A 1 90 ? -1.931 -2.346 -6.559 1.00 86.06 90 TYR A O 1
ATOM 713 N N . GLN A 1 91 ? -1.201 -4.043 -7.824 1.00 85.38 91 GLN A N 1
ATOM 714 C CA . GLN A 1 91 ? -2.526 -4.380 -8.354 1.00 85.38 91 GLN A CA 1
ATOM 715 C C . GLN A 1 91 ? -3.425 -5.151 -7.385 1.00 85.38 91 GLN A C 1
ATOM 717 O O . GLN A 1 91 ? -4.643 -5.054 -7.493 1.00 85.38 91 GLN A O 1
ATOM 722 N N . GLN A 1 92 ? -2.854 -5.990 -6.521 1.00 85.69 92 GLN A N 1
ATOM 723 C CA . GLN A 1 92 ? -3.629 -6.962 -5.742 1.00 85.69 92 GLN A CA 1
ATOM 724 C C . GLN A 1 92 ? -3.757 -6.579 -4.274 1.00 85.69 92 GLN A C 1
ATOM 726 O O . GLN A 1 92 ? -4.788 -6.859 -3.668 1.00 85.69 92 GLN A O 1
ATOM 731 N N . ASP A 1 93 ? -2.729 -5.946 -3.711 1.00 86.88 93 ASP A N 1
ATOM 732 C CA . ASP A 1 93 ? -2.616 -5.786 -2.263 1.00 86.88 93 ASP A CA 1
ATOM 733 C C . ASP A 1 93 ? -2.948 -4.355 -1.808 1.00 86.88 93 ASP A C 1
ATOM 735 O O . ASP A 1 93 ? -3.335 -4.155 -0.657 1.00 86.88 93 ASP A O 1
ATOM 739 N N . LEU A 1 94 ? -2.853 -3.356 -2.698 1.00 87.25 94 LEU A N 1
ATOM 740 C CA . LEU A 1 94 ? -3.152 -1.963 -2.349 1.00 87.25 94 LEU A CA 1
ATOM 741 C C . LEU A 1 94 ? -4.646 -1.671 -2.205 1.00 87.25 94 LEU A C 1
ATOM 743 O O . LEU A 1 94 ? -5.016 -1.012 -1.236 1.00 87.25 94 LEU A O 1
ATOM 747 N N . ASP A 1 95 ? -5.500 -2.167 -3.104 1.00 86.19 95 ASP A N 1
ATOM 748 C CA . ASP A 1 95 ? -6.948 -1.912 -3.029 1.00 86.19 95 ASP A CA 1
ATOM 749 C C . ASP A 1 95 ? -7.560 -2.441 -1.710 1.00 86.19 95 ASP A C 1
ATOM 751 O O . ASP A 1 95 ? -8.271 -1.688 -1.032 1.00 86.19 95 ASP A O 1
ATOM 755 N N . PRO A 1 96 ? -7.263 -3.685 -1.266 1.00 87.38 96 PRO A N 1
ATOM 756 C CA . PRO A 1 96 ? -7.713 -4.164 0.040 1.00 87.38 96 PRO A CA 1
ATOM 757 C C . PRO A 1 96 ? -7.138 -3.348 1.202 1.00 87.38 96 PRO A C 1
ATOM 759 O O . PRO A 1 96 ? -7.854 -3.048 2.157 1.00 87.38 96 PRO A O 1
ATOM 762 N N . LEU A 1 97 ? -5.861 -2.958 1.125 1.00 89.19 97 LEU A N 1
ATOM 763 C CA . LEU A 1 97 ? -5.213 -2.161 2.166 1.00 89.19 97 LEU A CA 1
ATOM 764 C C . LEU A 1 97 ? -5.854 -0.771 2.296 1.00 89.19 97 LEU A C 1
ATOM 766 O O . LEU A 1 97 ? -6.098 -0.307 3.409 1.00 89.19 97 LEU A O 1
ATOM 770 N N . GLU A 1 98 ? -6.179 -0.122 1.177 1.00 89.81 98 GLU A N 1
ATOM 771 C CA . GLU A 1 98 ? -6.877 1.164 1.163 1.00 89.81 98 GLU A CA 1
ATOM 772 C C . GLU A 1 98 ? -8.270 1.046 1.795 1.00 89.81 98 GLU A C 1
ATOM 774 O O . GLU A 1 98 ? -8.661 1.908 2.584 1.00 89.81 98 GLU A O 1
ATOM 779 N N . ALA A 1 99 ? -9.011 -0.025 1.495 1.00 89.69 99 ALA A N 1
ATOM 780 C CA . ALA A 1 99 ? -10.323 -0.267 2.091 1.00 89.69 99 ALA A CA 1
ATOM 781 C C . ALA A 1 99 ? -10.242 -0.408 3.621 1.00 89.69 99 ALA A C 1
ATOM 783 O O . ALA A 1 99 ? -11.034 0.203 4.341 1.00 89.69 99 ALA A O 1
ATOM 784 N N . VAL A 1 100 ? -9.245 -1.148 4.117 1.00 91.62 100 VAL A N 1
ATOM 785 C CA . VAL A 1 100 ? -8.982 -1.312 5.554 1.00 91.62 100 VAL A CA 1
ATOM 786 C C . VAL A 1 100 ? -8.658 0.030 6.213 1.00 91.62 100 VAL A C 1
ATOM 788 O O . VAL A 1 100 ? -9.255 0.376 7.231 1.00 91.62 100 VAL A O 1
ATOM 791 N N . VAL A 1 101 ? -7.765 0.826 5.620 1.00 89.81 101 VAL A N 1
ATOM 792 C CA . VAL A 1 101 ? -7.394 2.144 6.163 1.00 89.81 101 VAL A CA 1
ATOM 793 C C . VAL A 1 101 ? -8.578 3.114 6.143 1.00 89.81 101 VAL A C 1
ATOM 795 O O . VAL A 1 101 ? -8.766 3.871 7.092 1.00 89.81 101 VAL A O 1
ATOM 798 N N . LYS A 1 102 ? -9.427 3.083 5.110 1.00 89.62 102 LYS A N 1
ATOM 799 C CA . LYS A 1 102 ? -10.656 3.892 5.076 1.00 89.62 102 LYS A CA 1
ATOM 800 C C . LYS A 1 102 ? -11.620 3.522 6.200 1.00 89.62 102 LYS A C 1
ATOM 802 O O . LYS A 1 102 ? -12.183 4.424 6.812 1.00 89.62 102 LYS A O 1
ATOM 807 N N . ALA A 1 103 ? -11.782 2.231 6.491 1.00 89.75 103 ALA A N 1
ATOM 808 C CA . ALA A 1 103 ? -12.602 1.778 7.612 1.00 89.75 103 ALA A CA 1
ATOM 809 C C . ALA A 1 103 ? -12.028 2.249 8.960 1.00 89.75 103 ALA A C 1
ATOM 811 O O . ALA A 1 103 ? -12.767 2.773 9.786 1.00 89.75 103 ALA A O 1
ATOM 812 N N . MET A 1 104 ? -10.704 2.161 9.139 1.00 90.38 104 MET A N 1
ATOM 813 C CA . MET A 1 104 ? -10.017 2.701 10.319 1.00 90.38 104 MET A CA 1
ATOM 814 C C . MET A 1 104 ? -10.269 4.205 10.498 1.00 90.38 104 MET A C 1
ATOM 816 O O . MET A 1 104 ? -10.518 4.662 11.609 1.00 90.38 104 MET A O 1
ATOM 820 N N . LEU A 1 105 ? -10.185 4.985 9.415 1.00 88.25 105 LEU A N 1
ATOM 821 C CA . LEU A 1 105 ? -10.370 6.438 9.460 1.00 88.25 105 LEU A CA 1
ATOM 822 C C . LEU A 1 105 ? -11.817 6.838 9.766 1.00 88.25 105 LEU A C 1
ATOM 824 O O . LEU A 1 105 ? -12.021 7.782 10.524 1.00 88.25 105 LEU A O 1
ATOM 828 N N . ALA A 1 106 ? -12.799 6.121 9.215 1.00 88.06 106 ALA A N 1
ATOM 829 C CA . ALA A 1 106 ? -14.217 6.394 9.450 1.00 88.06 106 ALA A CA 1
ATOM 830 C C . ALA A 1 106 ? -14.609 6.267 10.933 1.00 88.06 106 ALA A C 1
ATOM 832 O O . ALA A 1 106 ? -15.466 7.009 11.405 1.00 88.06 106 ALA A O 1
ATOM 833 N N . ASP A 1 107 ? -13.951 5.372 11.674 1.00 86.44 107 ASP A N 1
ATOM 834 C CA . ASP A 1 107 ? -14.205 5.188 13.105 1.00 86.44 107 ASP A CA 1
ATOM 835 C C . ASP A 1 107 ? -13.469 6.214 13.986 1.00 86.44 107 ASP A C 1
ATOM 837 O O . ASP A 1 107 ? -13.916 6.506 15.096 1.00 86.44 107 ASP A O 1
ATOM 841 N N . LEU A 1 108 ? -12.355 6.783 13.508 1.00 81.81 108 LEU A N 1
ATOM 842 C CA . LEU A 1 108 ? -11.596 7.814 14.231 1.00 81.81 108 LEU A CA 1
ATOM 843 C C . LEU A 1 108 ? -12.225 9.205 14.117 1.00 81.81 108 LEU A C 1
ATOM 845 O O . LEU A 1 108 ? -12.100 10.007 15.043 1.00 81.81 108 LEU A O 1
ATOM 849 N N . ASP A 1 109 ? -12.872 9.493 12.992 1.00 74.38 109 ASP A N 1
ATOM 850 C CA . ASP A 1 109 ? -13.562 10.756 12.757 1.00 74.38 109 ASP A CA 1
ATOM 851 C C . ASP A 1 109 ? -14.766 10.525 11.822 1.00 74.38 109 ASP A C 1
ATOM 853 O O . ASP A 1 109 ? -14.614 10.552 10.596 1.00 74.38 109 ASP A O 1
ATOM 857 N N . PRO A 1 110 ? -15.971 10.285 12.376 1.00 64.38 110 PRO A N 1
ATOM 858 C CA . PRO A 1 110 ? -17.167 10.018 11.576 1.00 64.38 110 PRO A CA 1
ATOM 859 C C . PRO A 1 110 ? -17.612 11.227 10.740 1.00 64.38 110 PRO A C 1
ATOM 861 O O . PRO A 1 110 ? -18.383 11.056 9.794 1.00 64.38 110 PRO A O 1
ATOM 864 N N . ASP A 1 111 ? -17.114 12.426 11.062 1.00 62.75 111 ASP A N 1
ATOM 865 C CA . ASP A 1 111 ? -17.391 13.675 10.353 1.00 62.75 111 ASP A CA 1
ATOM 866 C C . ASP A 1 111 ? -16.191 14.149 9.505 1.00 62.75 111 ASP A C 1
ATOM 868 O O . ASP A 1 111 ? -16.262 15.218 8.884 1.00 62.75 111 ASP A O 1
ATOM 872 N N . ALA A 1 112 ? -15.099 13.369 9.427 1.00 56.94 112 ALA A N 1
ATOM 873 C CA . ALA A 1 112 ? -13.947 13.724 8.608 1.00 56.94 112 ALA A CA 1
ATOM 874 C C . ALA A 1 112 ? -14.389 13.879 7.148 1.00 56.94 112 ALA A C 1
ATOM 876 O O . ALA A 1 112 ? -14.935 12.937 6.559 1.00 56.94 112 ALA A O 1
ATOM 877 N N . PRO A 1 113 ? -14.108 15.025 6.497 1.00 55.12 113 PRO A N 1
ATOM 878 C CA . PRO A 1 113 ? -14.282 15.112 5.061 1.00 55.12 113 PRO A CA 1
ATOM 879 C C . PRO A 1 113 ? -13.397 14.031 4.447 1.00 55.12 113 PRO A C 1
ATOM 881 O O . PRO A 1 113 ? -12.186 14.032 4.676 1.00 55.12 113 PRO A O 1
ATOM 884 N N . THR A 1 114 ? -13.995 13.103 3.692 1.00 59.22 114 THR A N 1
ATOM 885 C CA . THR A 1 114 ? -13.260 12.106 2.902 1.00 59.22 114 THR A CA 1
ATOM 886 C C . THR A 1 114 ? -12.073 12.805 2.259 1.00 59.22 114 THR A C 1
ATOM 888 O O . THR A 1 114 ? -12.293 13.730 1.470 1.00 59.22 114 THR A O 1
ATOM 891 N N . LEU A 1 115 ? -10.855 12.419 2.672 1.00 55.47 115 LEU A N 1
ATOM 892 C CA . LEU A 1 115 ? -9.609 13.080 2.286 1.00 55.47 115 LEU A CA 1
ATOM 893 C C . LEU A 1 115 ? -9.681 13.412 0.792 1.00 55.47 115 LEU A C 1
ATOM 895 O O . LEU A 1 115 ? -9.833 12.489 -0.017 1.00 55.47 115 LEU A O 1
ATOM 899 N N . PRO A 1 116 ? -9.648 14.701 0.404 1.00 50.34 116 PRO A N 1
ATOM 900 C CA . PRO A 1 116 ? -9.649 15.036 -1.005 1.00 50.34 116 PRO A CA 1
ATOM 901 C C . PRO A 1 116 ? -8.433 14.357 -1.627 1.00 50.34 116 PRO A C 1
ATOM 903 O O . PRO A 1 116 ? -7.345 14.378 -1.045 1.00 50.34 116 PRO A O 1
ATOM 906 N N . ALA A 1 117 ? -8.644 13.719 -2.783 1.00 46.03 117 ALA A N 1
ATOM 907 C CA . ALA A 1 117 ? -7.580 13.067 -3.537 1.00 46.03 117 ALA A CA 1
ATOM 908 C C . ALA A 1 117 ? -6.337 13.976 -3.560 1.00 46.03 117 ALA A C 1
ATOM 910 O O . ALA A 1 117 ? -6.503 15.195 -3.707 1.00 46.03 117 ALA A O 1
ATOM 911 N N . PRO A 1 118 ? -5.124 13.415 -3.386 1.00 40.50 118 PRO A N 1
ATOM 912 C CA . PRO A 1 118 ? -3.911 14.204 -3.223 1.00 40.50 118 PRO A CA 1
ATOM 913 C C . PRO A 1 118 ? -3.830 15.292 -4.300 1.00 40.50 118 PRO A C 1
ATOM 915 O O . PRO A 1 118 ? -4.194 15.032 -5.456 1.00 40.50 118 PRO A O 1
ATOM 918 N N . PRO A 1 119 ? -3.404 16.518 -3.937 1.00 36.00 119 PRO A N 1
ATOM 919 C CA . PRO A 1 119 ? -3.370 17.628 -4.872 1.00 36.00 119 PRO A CA 1
ATOM 920 C C . PRO A 1 119 ? -2.517 17.227 -6.070 1.00 36.00 119 PRO A C 1
ATOM 922 O O . PRO A 1 119 ? -1.347 16.864 -5.937 1.00 36.00 119 PRO A O 1
ATOM 925 N N . LYS A 1 120 ? -3.148 17.256 -7.243 1.00 38.16 120 LYS A N 1
ATOM 926 C CA . LYS A 1 120 ? -2.504 16.988 -8.525 1.00 38.16 120 LYS A CA 1
ATOM 927 C C . LYS A 1 120 ? -1.441 18.067 -8.698 1.00 38.16 120 LYS A C 1
ATOM 929 O O . LYS A 1 120 ? -1.799 19.239 -8.814 1.00 38.16 120 LYS A O 1
ATOM 934 N N . SER A 1 121 ? -0.175 17.671 -8.590 1.00 52.06 121 SER A N 1
ATOM 935 C CA . SER A 1 121 ? 0.972 18.546 -8.848 1.00 52.06 121 SER A CA 1
ATOM 936 C C . SER A 1 121 ? 0.980 18.989 -10.305 1.00 52.06 121 SER A C 1
ATOM 938 O O . SER A 1 121 ? 0.522 18.197 -11.164 1.00 52.06 121 SER A O 1
#

pLDDT: mean 74.48, std 19.08, range [30.59, 93.62]

Secondary structure (DSSP, 8-state):
--------SS----TT------HHHHHH-HHHHHHHHHHHHHHHHHHTTS-HHHHHHH-TTS-HHHHHHHHHHHHH-TTT--HHHHHHHHHHTHHHHHHHHHHHHHHH-TT----------

Foldseek 3Di:
DDDDDDDPDDDDPDVVPPPPPPLVVCVVDVVSVVVLLVVLLVQLCVLVPDDPVLCVPQPVPQPSVCSVCSNVCSVPVVVPDDSVVSSCCVVPVVVSVVVSVVVVVCVVPVPDDPPPDPPDD

Sequence (121 aa):
MTACSISRRISGWCGSCLPVAPIAEVEVDPIIRAALERYLEIVSEASRYIPPEMQQTYGSDVPWRAVADLGNILRHAYHMTDLPALWRIYQQDLDPLEAVVKAMLADLDPDAPTLPAPPKS

=== Feature glossary ===
The record interleaves many kinds of information about one protein. Here is each kind framed as the question it answers.

Q: What are the backbone torsion angles?
A: φ (phi) and ψ (psi) are the two rotatable backbone dihedrals per residue: φ is the C(i-1)–N–Cα–C torsion, ψ is the N–Cα–C–N(i+1) torsion, both in degrees on (−180°, 180°]. α-helical residues cluster near (−60°, −45°); β-strand residues near (−120°, +130°). A Ramachandran plot is simply a scatter of (φ, ψ) for every residue.

Q: What is the amino-acid chain?
A: This is the polypeptide sequence — one letter per residue, N-terminus first. Length ranges from a few dozen residues for small domains to over a thousand for large multi-domain proteins.

Q: How mobile is each atom in the crystal?
A: For experimental (PDB) structures, the B-factor (temperature factor) quantifies the positional spread of each atom in the crystal — a combination of thermal vibration and static disorder — in units of Å². High B-factors mark flexible loops or poorly resolved regions; low B-factors mark the rigid, well-ordered core.

Q: Are the domains correctly placed relative to each other?
A: Predicted Aligned Error (PAE) is an AlphaFold confidence matrix: entry (i, j) is the expected error in the position of residue j, in ångströms, when the prediction is superimposed on the true structure at residue i. Low PAE within a block of residues means that block is internally rigid and well-predicted; high PAE between two blocks means their relative placement is uncertain even if each block individually is confident.

Q: How confident is the AlphaFold model at each residue?
A: pLDDT is the predicted lDDT-Cα score: AlphaFold's confidence that the local environment of each residue (all inter-atomic distances within 15 Å) is correctly placed. It is a per-residue number between 0 and 100, with higher meaning more reliable.

Q: What family and function is it annotated with?
A: Functional annotations link the protein to curated databases. InterPro entries identify conserved domains and families by matching the sequence against member-database signatures (Pfam, PROSITE, CDD, …). Gene Ontology (GO) terms describe molecular function, biological process, and cellular component in a controlled vocabulary. CATH places the structure in a hierarchical fold classification (Class/Architecture/Topology/Homologous-superfamily). The organism is the source species.

Q: How big and how compact is the whole molecule?
A: Three whole-structure scalars: the radius of gyration (RMS distance of Cα from centroid, in Å), the count of Cα–Cα contacts (pairs closer than 8 Å and separated by more than four residues in sequence — i.e. tertiary, not local, contacts), and the bounding-box dimensions. Together they distinguish compact globular folds from extended fibres or disordered chains.

Q: What known structures does this most resemble?
A: The Foldseek neighbor list gives the closest experimentally determined structures in the PDB, ranked by structural alignment. TM-score near 1 means near-identical fold; near 0.3 means only rough topology match. This is how one finds what a novel AlphaFold prediction most resembles in the solved-structure universe.

Q: Which residues are buried vs exposed?
A: SASA measures how much of the protein is reachable by solvent. It is computed by rolling a water-sized probe over the atomic surface and summing the exposed area (Å²). Per-residue SASA distinguishes core (buried, low SASA) from surface (exposed, high SASA) residues; total SASA is a whole-molecule size measure.

Q: Which residues are in helices, strands, or loops?
A: Eight-state secondary structure (DSSP): H is the canonical α-helix, G the tighter 3₁₀-helix, I the wider π-helix; E/B are β-structure, T and S are turns and bends, and '-' is everything else. DSSP derives these from the pattern of main-chain N–H···O=C hydrogen bonds, not from the sequence.

Q: Where is each backbone atom in 3D?
A: Structure coordinates are given as an mmCIF _atom_site loop: one row per atom with element, residue name, chain id, sequence number, and x/y/z position in Å. Only the four main-chain atoms per residue are included here; side chains are omitted to keep the record compact.

Q: What if only a Cα trace is available?
A: Three-state secondary structure (P-SEA) collapses the eight DSSP classes into helix (a), strand (b), and coil (c). P-SEA assigns these from Cα geometry alone — distances and angles — without requiring backbone oxygens, so it works on any Cα trace.

Q: What do the rendered images show?
A: The six renders are orthographic views along the three Cartesian axes in both directions. Representation (cartoon, sticks, or surface) and color scheme (sequence-rainbow or by-chain) vary across proteins so the training set covers all the common visualization conventions.

Q: What does the local fold look like, residue by residue?
A: Foldseek's 3Di representation compresses backbone geometry into a per-residue letter drawn from a learned twenty-state alphabet. It captures the tertiary interaction pattern around each residue — which residues are packed against it in space, regardless of where they are in sequence.

Q: What do the diagnostic plots show?
A: The contact map is a binary N×N matrix image: pixel (i, j) is dark where Cα_i and Cα_j are within 8 Å and |i−j|>4. Because the |i−j|>4 filter removes local helical contacts, off-diagonal stripes parallel to the main diagonal indicate parallel β-sheets; stripes perpendicular to it indicate antiparallel β-sheets. The Ramachandran plot scatters every residue's (φ, ψ) pair against the sterically allowed regions. The PAE heatmap renders the predicted-aligned-error matrix.